Protein AF-A0A7R9VYK7-F1 (afdb_monomer_lite)

pLDDT: mean 91.21, std 9.96, range [53.34, 98.12]

Secondary structure (DSSP, 8-state):
--HHHHHHHHHHHHHHHHHHHHTT-B-PPPTTHHHHHHHHHHHHHHHHHHHHHHHHHHHHHHTT--EEE-TTS-EEE----HHHHHHHHHHHHHHHHHHHHHHHHHHHTTTB-HHHIIIIIS-HHHHHHHHHHTT--GGGTS-HHHHHHTGGGTT--TT---

Foldseek 3Di:
DAPLLLVLVLVVLVVLQVLQVVVVQWAPQDPCLVVVLVVLVVVLVVLVVVLVVLVVCLVCQVVVNQWDQDPVRDTDRHNDDNVVSVVVNVVSVRVSSSSVSVSVSCVVCRTGDSPCCQQPVDDVLQVLLSCVVSVHDVCSVDPPVSCVVCVVNNPRHNPDDD

Radius of gyration: 22.06 Å; chains: 1; bounding box: 49×23×64 Å

InterPro domains:
  IPR011010 DNA breaking-rejoining enzyme, catalytic core [SSF56349] (5-160)
  IPR013499 DNA topoisomerase I, eukaryotic-type [SM00435] (5-135)
  IPR013500 DNA topoisomerase I, catalytic core, eukaryotic-type [PF01028] (4-57)
  IPR014727 DNA topoisomerase I, catalytic core, alpha/beta subdomain [G3DSA:1.10.132.10] (1-162)
  IPR018521 DNA topoisomerase IB, active site [PS00176] (108-126)
  IPR025834 Topoisomerase I C-terminal domain [PF14370] (93-162)
  IPR051062 DNA topoisomerase IB [PTHR10290] (4-162)

Sequence (162 aa):
VSAAVDERKADYDRANKEVAILCNHQRSVPKAHEDQVEKMEAKLKEMNDELAELEDDLRLALKGKPKKVDKDGVKKEVTLNADSVRNKIARKKEAIQKKQLQAAVKEDLKMVALGTSKINYMDPRITIAWCKRNDVPIEKIFNKSLLGKFSWAMETEPDFVF

Organism: NCBI:txid1486919

Structure (mmCIF, N/CA/C/O backbone):
data_AF-A0A7R9VYK7-F1
#
_entry.id   AF-A0A7R9VYK7-F1
#
loop_
_atom_site.group_PDB
_atom_site.id
_atom_site.type_symbol
_atom_site.label_atom_id
_atom_site.label_alt_id
_atom_site.label_comp_id
_atom_site.label_asym_id
_atom_site.label_entity_id
_atom_site.label_seq_id
_atom_site.pdbx_PDB_ins_code
_atom_site.Cartn_x
_atom_site.Cartn_y
_atom_site.Cartn_z
_atom_site.occupancy
_atom_site.B_iso_or_equiv
_atom_site.auth_seq_id
_atom_site.auth_comp_id
_atom_site.auth_asym_id
_atom_site.auth_atom_id
_atom_site.pdbx_PDB_model_num
ATOM 1 N N . VAL A 1 1 ? -10.710 2.454 -1.348 1.00 53.34 1 VAL A N 1
ATOM 2 C CA . VAL A 1 1 ? -9.633 1.549 -1.822 1.00 53.34 1 VAL A CA 1
ATOM 3 C C . VAL A 1 1 ? -9.678 0.353 -0.904 1.00 53.34 1 VAL A C 1
ATOM 5 O O . VAL A 1 1 ? -9.462 0.554 0.286 1.00 53.34 1 VAL A O 1
ATOM 8 N N . SER A 1 2 ? -10.103 -0.796 -1.419 1.00 72.81 2 SER A N 1
ATOM 9 C CA . SER A 1 2 ? -10.304 -2.015 -0.630 1.00 72.81 2 SER A CA 1
ATOM 10 C C . SER A 1 2 ? -8.967 -2.619 -0.193 1.00 72.81 2 SER A C 1
ATOM 12 O O . SER A 1 2 ? -7.951 -2.395 -0.855 1.00 72.81 2 SER A O 1
ATOM 14 N N . ALA A 1 3 ? -8.976 -3.402 0.890 1.00 79.12 3 ALA A N 1
ATOM 15 C CA . ALA A 1 3 ? -7.820 -4.183 1.346 1.00 79.12 3 ALA A CA 1
ATOM 16 C C . ALA A 1 3 ? -7.192 -5.015 0.209 1.00 79.12 3 ALA A C 1
ATOM 18 O O . ALA A 1 3 ? -5.977 -5.006 0.036 1.00 79.12 3 ALA A O 1
ATOM 19 N N . ALA A 1 4 ? -8.028 -5.596 -0.656 1.00 88.38 4 ALA A N 1
ATOM 20 C CA . ALA A 1 4 ? -7.591 -6.371 -1.816 1.00 88.38 4 ALA A CA 1
ATOM 21 C C . ALA A 1 4 ? -6.698 -5.582 -2.796 1.00 88.38 4 ALA A C 1
ATOM 23 O O . ALA A 1 4 ? -5.765 -6.137 -3.369 1.00 88.38 4 ALA A O 1
ATOM 24 N N . VAL A 1 5 ? -6.945 -4.280 -2.997 1.00 93.06 5 VAL A N 1
ATOM 25 C CA . VAL A 1 5 ? -6.098 -3.450 -3.876 1.00 93.06 5 VAL A CA 1
ATOM 26 C C . VAL A 1 5 ? -4.724 -3.209 -3.249 1.00 93.06 5 VAL A C 1
ATOM 28 O O . VAL A 1 5 ? -3.720 -3.202 -3.961 1.00 93.06 5 VAL A O 1
ATOM 31 N N . ASP A 1 6 ? -4.664 -3.010 -1.930 1.00 92.75 6 ASP A N 1
ATOM 32 C CA . ASP A 1 6 ? -3.391 -2.819 -1.231 1.00 92.75 6 ASP A CA 1
ATOM 33 C C . ASP A 1 6 ? -2.561 -4.122 -1.226 1.00 92.75 6 ASP A C 1
ATOM 35 O O . ASP A 1 6 ? -1.347 -4.063 -1.419 1.00 92.75 6 ASP A O 1
ATOM 39 N N . GLU A 1 7 ? -3.205 -5.287 -1.090 1.00 94.38 7 GLU A N 1
ATOM 40 C CA . GLU A 1 7 ? -2.566 -6.611 -1.195 1.00 94.38 7 GLU A CA 1
ATOM 41 C C . GLU A 1 7 ? -2.007 -6.875 -2.595 1.00 94.38 7 GLU A C 1
ATOM 43 O O . GLU A 1 7 ? -0.816 -7.147 -2.737 1.00 94.38 7 GLU A O 1
ATOM 48 N N . ARG A 1 8 ? -2.818 -6.676 -3.643 1.00 96.06 8 ARG A N 1
ATOM 49 C CA . ARG A 1 8 ? -2.367 -6.805 -5.041 1.00 96.06 8 ARG A CA 1
ATOM 50 C C . ARG A 1 8 ? -1.187 -5.884 -5.336 1.00 96.06 8 ARG A C 1
ATOM 52 O O . ARG A 1 8 ? -0.241 -6.267 -6.019 1.00 96.06 8 ARG A O 1
ATOM 59 N N . LYS A 1 9 ? -1.212 -4.656 -4.809 1.00 95.88 9 LYS A N 1
ATOM 60 C CA . LYS A 1 9 ? -0.077 -3.736 -4.935 1.00 95.88 9 LYS A CA 1
ATOM 61 C C . LYS A 1 9 ? 1.170 -4.278 -4.228 1.00 95.88 9 LYS A C 1
ATOM 63 O O . LYS A 1 9 ? 2.264 -4.132 -4.767 1.00 95.88 9 LYS A O 1
ATOM 68 N N . ALA A 1 10 ? 1.028 -4.868 -3.043 1.00 95.88 10 ALA A N 1
ATOM 69 C CA . ALA A 1 10 ? 2.147 -5.488 -2.340 1.00 95.88 10 ALA A CA 1
ATOM 70 C C . ALA A 1 10 ? 2.755 -6.644 -3.154 1.00 95.88 10 ALA A C 1
ATOM 72 O O . ALA A 1 10 ? 3.977 -6.727 -3.252 1.00 95.88 10 ALA A O 1
ATOM 73 N N . ASP A 1 11 ? 1.928 -7.475 -3.796 1.00 96.38 11 ASP A N 1
ATOM 74 C CA . ASP A 1 11 ? 2.390 -8.516 -4.727 1.00 96.38 11 ASP A CA 1
ATOM 75 C C . ASP A 1 11 ? 3.166 -7.932 -5.908 1.00 96.38 11 ASP A C 1
ATOM 77 O O . ASP A 1 11 ? 4.261 -8.397 -6.227 1.00 96.38 11 ASP A O 1
ATOM 81 N N . TYR A 1 12 ? 2.637 -6.873 -6.522 1.00 97.50 12 TYR A N 1
ATOM 82 C CA . TYR A 1 12 ? 3.321 -6.165 -7.600 1.00 97.50 12 TYR A CA 1
ATOM 83 C C . TYR A 1 12 ? 4.682 -5.610 -7.152 1.00 97.50 12 TYR A C 1
ATOM 85 O O . TYR A 1 12 ? 5.681 -5.744 -7.862 1.00 97.50 12 TYR A O 1
ATOM 93 N N . ASP A 1 13 ? 4.744 -4.989 -5.971 1.00 97.06 13 ASP A N 1
ATOM 94 C CA . ASP A 1 13 ? 5.991 -4.440 -5.439 1.00 97.06 13 ASP A CA 1
ATOM 95 C C . ASP A 1 13 ? 7.010 -5.548 -5.122 1.00 97.06 13 ASP A C 1
ATOM 97 O O . ASP A 1 13 ? 8.200 -5.351 -5.375 1.00 97.06 13 ASP A O 1
ATOM 101 N N . ARG A 1 14 ? 6.560 -6.719 -4.644 1.00 96.81 14 ARG A N 1
ATOM 102 C CA . ARG A 1 14 ? 7.405 -7.913 -4.474 1.00 96.81 14 ARG A CA 1
ATOM 103 C C . ARG A 1 14 ? 7.946 -8.423 -5.807 1.00 96.81 14 ARG A C 1
ATOM 105 O O . ARG A 1 14 ? 9.145 -8.639 -5.923 1.00 96.81 14 ARG A O 1
ATOM 112 N N . ALA A 1 15 ? 7.113 -8.532 -6.840 1.00 97.06 15 ALA A N 1
ATOM 113 C CA . ALA A 1 15 ? 7.580 -8.922 -8.172 1.00 97.06 15 ALA A CA 1
ATOM 114 C C . ALA A 1 15 ? 8.622 -7.929 -8.723 1.00 97.06 15 ALA A C 1
ATOM 116 O O . ALA A 1 15 ? 9.668 -8.320 -9.239 1.00 97.06 15 ALA A O 1
ATOM 117 N N . ASN A 1 16 ? 8.385 -6.627 -8.546 1.00 97.25 16 ASN A N 1
ATOM 118 C CA . ASN A 1 16 ? 9.337 -5.588 -8.935 1.00 97.25 16 ASN A CA 1
ATOM 119 C C . ASN A 1 16 ? 10.640 -5.631 -8.109 1.00 97.25 16 ASN A C 1
ATOM 121 O O . ASN A 1 16 ? 11.708 -5.304 -8.628 1.00 97.25 16 ASN A O 1
ATOM 125 N N . LYS A 1 17 ? 10.579 -6.036 -6.833 1.00 96.69 17 LYS A N 1
ATOM 126 C CA . LYS A 1 17 ? 11.762 -6.248 -5.985 1.00 96.69 17 LYS A CA 1
ATOM 127 C C . LYS A 1 17 ? 12.681 -7.305 -6.589 1.00 96.69 17 LYS A C 1
ATOM 129 O O . LYS A 1 17 ? 13.880 -7.060 -6.657 1.00 96.69 17 LYS A O 1
ATOM 134 N N . GLU A 1 18 ? 12.133 -8.410 -7.085 1.00 96.50 18 GLU A N 1
ATOM 135 C CA . GLU A 1 18 ? 12.927 -9.463 -7.733 1.00 96.50 18 GLU A CA 1
ATOM 136 C C . GLU A 1 18 ? 13.622 -8.957 -9.002 1.00 96.50 18 GLU A C 1
ATOM 138 O O . GLU A 1 18 ? 14.820 -9.175 -9.181 1.00 96.50 18 GLU A O 1
ATOM 143 N N . VAL A 1 19 ? 12.920 -8.177 -9.835 1.00 96.81 19 VAL A N 1
ATOM 144 C CA . VAL A 1 19 ? 13.534 -7.515 -11.003 1.00 96.81 19 VAL A CA 1
ATOM 145 C C . VAL A 1 19 ? 14.653 -6.569 -10.564 1.00 96.81 19 VAL A C 1
ATOM 147 O O . VAL A 1 19 ? 15.734 -6.560 -11.145 1.00 96.81 19 VAL A O 1
ATOM 150 N N . ALA A 1 20 ? 14.431 -5.781 -9.512 1.00 97.25 20 ALA A N 1
ATOM 151 C CA . ALA A 1 20 ? 15.444 -4.873 -8.990 1.00 97.25 20 ALA A CA 1
ATOM 152 C C . ALA A 1 20 ? 16.667 -5.610 -8.416 1.00 97.25 20 ALA A C 1
ATOM 154 O O . ALA A 1 20 ? 17.786 -5.137 -8.602 1.00 97.25 20 ALA A O 1
ATOM 155 N N . ILE A 1 21 ? 16.481 -6.758 -7.760 1.00 95.69 21 ILE A N 1
ATOM 156 C CA . ILE A 1 21 ? 17.579 -7.610 -7.281 1.00 95.69 21 ILE A CA 1
ATOM 157 C C . ILE A 1 21 ? 18.366 -8.168 -8.469 1.00 95.69 21 ILE A C 1
ATOM 159 O O . ILE A 1 21 ? 19.592 -8.062 -8.475 1.00 95.69 21 ILE A O 1
ATOM 163 N N . LEU A 1 22 ? 17.675 -8.682 -9.491 1.00 96.38 22 LEU A N 1
ATOM 164 C CA . LEU A 1 22 ? 18.292 -9.196 -10.715 1.00 96.38 22 LEU A CA 1
ATOM 165 C C . LEU A 1 22 ? 19.114 -8.117 -11.439 1.00 96.38 22 LEU A C 1
ATOM 167 O O . LEU A 1 22 ? 20.224 -8.380 -11.891 1.00 96.38 22 LEU A O 1
ATOM 171 N N . CYS A 1 23 ? 18.605 -6.883 -11.491 1.00 96.00 23 CYS A N 1
ATOM 172 C CA . CYS A 1 23 ? 19.300 -5.723 -12.057 1.00 96.00 23 CYS A CA 1
ATOM 173 C C . CYS A 1 23 ? 20.342 -5.092 -11.109 1.00 96.00 23 CYS A C 1
ATOM 175 O O . CYS A 1 23 ? 20.869 -4.021 -11.411 1.00 96.00 23 CYS A O 1
ATOM 177 N N . ASN A 1 24 ? 20.631 -5.710 -9.958 1.00 94.81 24 ASN A N 1
ATOM 178 C CA . ASN A 1 24 ? 21.567 -5.216 -8.942 1.00 94.81 24 ASN A CA 1
ATOM 179 C C . ASN A 1 24 ? 21.265 -3.784 -8.436 1.00 94.81 24 ASN A C 1
ATOM 181 O O . ASN A 1 24 ? 22.159 -2.997 -8.124 1.00 94.81 24 ASN A O 1
ATOM 185 N N . HIS A 1 25 ? 19.987 -3.422 -8.325 1.00 93.38 25 HIS A N 1
ATOM 186 C CA . HIS A 1 25 ? 19.518 -2.157 -7.746 1.00 93.38 25 HIS A CA 1
ATOM 187 C C . HIS A 1 25 ? 19.267 -2.270 -6.238 1.00 93.38 25 HIS A C 1
ATOM 189 O O . HIS A 1 25 ? 18.223 -1.864 -5.711 1.00 93.38 25 HIS A O 1
ATOM 195 N N . GLN A 1 26 ? 20.249 -2.828 -5.535 1.00 92.00 26 GLN A N 1
ATOM 196 C CA . GLN A 1 26 ? 20.271 -2.877 -4.080 1.00 92.00 26 GLN A CA 1
ATOM 197 C C . GLN A 1 26 ? 20.693 -1.518 -3.508 1.00 92.00 26 GLN A C 1
ATOM 199 O O . GLN A 1 26 ? 21.392 -0.730 -4.146 1.00 92.00 26 GLN A O 1
ATOM 204 N N . ARG A 1 27 ? 20.258 -1.231 -2.285 1.00 92.81 27 ARG A N 1
ATOM 205 C CA . ARG A 1 27 ? 20.650 -0.046 -1.522 1.00 92.81 27 ARG A CA 1
ATOM 206 C C . ARG A 1 27 ? 20.866 -0.416 -0.061 1.00 92.81 27 ARG A C 1
ATOM 208 O O . ARG A 1 27 ? 20.279 -1.376 0.437 1.00 92.81 27 ARG A O 1
ATOM 215 N N . SER A 1 28 ? 21.647 0.389 0.649 1.00 94.19 28 SER A N 1
ATOM 216 C CA . SER A 1 28 ? 21.707 0.296 2.105 1.00 94.19 28 SER A CA 1
ATOM 217 C C . SER A 1 28 ? 20.351 0.633 2.732 1.00 94.19 28 SER A C 1
ATOM 219 O O . SER A 1 28 ? 19.536 1.369 2.162 1.00 94.19 28 SER A O 1
ATOM 221 N N . VAL A 1 29 ? 20.108 0.085 3.924 1.00 95.56 29 VAL A N 1
ATOM 222 C CA . VAL A 1 29 ? 18.933 0.438 4.724 1.00 95.56 29 VAL A CA 1
ATOM 223 C C . VAL A 1 29 ? 18.967 1.951 4.990 1.00 95.56 29 VAL A C 1
ATOM 225 O O . VAL A 1 29 ? 19.992 2.459 5.451 1.00 95.56 29 VAL A O 1
ATOM 228 N N . PRO A 1 30 ? 17.888 2.701 4.692 1.00 94.31 30 PRO A N 1
ATOM 229 C CA . PRO A 1 30 ? 17.855 4.134 4.958 1.00 94.31 30 PRO A CA 1
ATOM 230 C C . PRO A 1 30 ? 18.099 4.438 6.438 1.00 94.31 30 PRO A C 1
ATOM 232 O O . PRO A 1 30 ? 17.536 3.775 7.302 1.00 94.31 30 PRO A O 1
ATOM 235 N N . LYS A 1 31 ? 18.853 5.502 6.738 1.00 94.75 31 LYS A N 1
ATOM 236 C CA . LYS A 1 31 ? 19.163 5.899 8.125 1.00 94.75 31 LYS A CA 1
ATOM 237 C C . LYS A 1 31 ? 17.913 6.115 8.989 1.00 94.75 31 LYS A C 1
ATOM 239 O O . LYS A 1 31 ? 17.920 5.784 10.160 1.00 94.75 31 LYS A O 1
ATOM 244 N N . ALA A 1 32 ? 16.842 6.645 8.399 1.00 94.75 32 ALA A N 1
ATOM 245 C CA . ALA A 1 32 ? 15.572 6.892 9.084 1.00 94.75 32 ALA A CA 1
ATOM 246 C C . ALA A 1 32 ? 14.616 5.683 9.067 1.00 94.75 32 ALA A C 1
ATOM 248 O O . ALA A 1 32 ? 13.439 5.841 9.384 1.00 94.75 32 ALA A O 1
ATOM 249 N N . HIS A 1 33 ? 15.055 4.507 8.603 1.00 93.94 33 HIS A N 1
ATOM 250 C CA . HIS A 1 33 ? 14.182 3.335 8.491 1.00 93.94 33 HIS A CA 1
ATOM 251 C C . HIS A 1 33 ? 13.707 2.864 9.863 1.00 93.94 33 HIS A C 1
ATOM 253 O O . HIS A 1 33 ? 12.509 2.680 10.040 1.00 93.94 33 HIS A O 1
ATOM 259 N N . GLU A 1 34 ? 14.624 2.753 10.823 1.00 95.00 34 GLU A N 1
ATOM 260 C CA . GLU A 1 34 ? 14.336 2.323 12.196 1.00 95.00 34 GLU A CA 1
ATOM 261 C C . GLU A 1 34 ? 13.317 3.250 12.872 1.00 95.00 34 GLU A C 1
ATOM 263 O O . GLU A 1 34 ? 12.218 2.801 13.191 1.00 95.00 34 GLU A O 1
ATOM 268 N N . ASP A 1 35 ? 13.583 4.562 12.912 1.00 96.38 35 ASP A N 1
ATOM 269 C CA . ASP A 1 35 ? 12.644 5.570 13.434 1.00 96.38 35 ASP A CA 1
ATOM 270 C C . ASP A 1 35 ? 11.255 5.494 12.781 1.00 96.38 35 ASP A C 1
ATOM 272 O O . ASP A 1 35 ? 10.225 5.812 13.382 1.00 96.38 35 ASP A O 1
ATOM 276 N N . GLN A 1 36 ? 11.205 5.160 11.489 1.00 94.81 36 GLN A N 1
ATOM 277 C CA . GLN A 1 36 ? 9.946 5.052 10.766 1.00 94.81 36 GLN A CA 1
ATOM 278 C C . GLN A 1 36 ? 9.198 3.760 11.097 1.00 94.81 36 GLN A C 1
ATOM 280 O O . GLN A 1 36 ? 7.967 3.794 11.120 1.00 94.81 36 GLN A O 1
ATOM 285 N N . VAL A 1 37 ? 9.903 2.647 11.305 1.00 95.12 37 VAL A N 1
ATOM 286 C CA . VAL A 1 37 ? 9.313 1.375 11.743 1.00 95.12 37 VAL A CA 1
ATOM 287 C C . VAL A 1 37 ? 8.779 1.518 13.160 1.00 95.12 37 VAL A C 1
ATOM 289 O O . VAL A 1 37 ? 7.594 1.266 13.366 1.00 95.12 37 VAL A O 1
ATOM 292 N N . GLU A 1 38 ? 9.568 2.075 14.076 1.00 96.12 38 GLU A N 1
ATOM 293 C CA . GLU A 1 38 ? 9.158 2.316 15.462 1.00 96.12 38 GLU A CA 1
ATOM 294 C C . GLU A 1 38 ? 7.879 3.170 15.538 1.00 96.12 38 GLU A C 1
ATOM 296 O O . GLU A 1 38 ? 6.917 2.829 16.227 1.00 96.12 38 GLU A O 1
ATOM 301 N N . LYS A 1 39 ? 7.788 4.246 14.742 1.00 96.75 39 LYS A N 1
ATOM 302 C CA . LYS A 1 39 ? 6.565 5.069 14.658 1.00 96.75 39 LYS A CA 1
ATOM 303 C C . LYS A 1 39 ? 5.354 4.298 14.128 1.00 96.75 39 LYS A C 1
ATOM 305 O O . LYS A 1 39 ? 4.229 4.558 14.561 1.00 96.75 39 LYS A O 1
ATOM 310 N N . MET A 1 40 ? 5.548 3.394 13.165 1.00 95.62 40 MET A N 1
ATOM 311 C CA . MET A 1 40 ? 4.458 2.557 12.649 1.00 95.62 40 MET A CA 1
ATOM 312 C C . MET A 1 40 ? 3.998 1.541 13.697 1.00 95.62 40 MET A C 1
ATOM 314 O O . MET A 1 40 ? 2.791 1.352 13.852 1.00 95.62 40 MET A O 1
ATOM 318 N N . GLU A 1 41 ? 4.929 0.940 14.434 1.00 95.75 41 GLU A N 1
ATOM 319 C CA . GLU A 1 41 ? 4.649 -0.005 15.519 1.00 95.75 41 GLU A CA 1
ATOM 320 C C . GLU A 1 41 ? 3.928 0.667 16.687 1.00 95.75 41 GLU A C 1
ATOM 322 O O . GLU A 1 41 ? 2.886 0.179 17.125 1.00 95.75 41 GLU A O 1
ATOM 327 N N . ALA A 1 42 ? 4.397 1.838 17.127 1.00 97.38 42 ALA A N 1
ATOM 328 C CA . ALA A 1 42 ? 3.730 2.631 18.155 1.00 97.38 42 ALA A CA 1
ATOM 329 C C . ALA A 1 42 ? 2.285 2.972 17.753 1.00 97.38 42 ALA A C 1
ATOM 331 O O . ALA A 1 42 ? 1.360 2.829 18.556 1.00 97.38 42 ALA A O 1
ATOM 332 N N . LYS A 1 43 ? 2.063 3.349 16.484 1.00 97.31 43 LYS A N 1
ATOM 333 C CA . LYS A 1 43 ? 0.712 3.636 15.986 1.00 97.31 43 LYS A CA 1
ATOM 334 C C . LYS A 1 43 ? -0.162 2.387 15.911 1.00 97.31 43 LYS A C 1
ATOM 336 O O . LYS A 1 43 ? -1.350 2.458 16.217 1.00 97.31 43 LYS A O 1
ATOM 341 N N . LEU A 1 44 ? 0.401 1.247 15.511 1.00 97.38 44 LEU A N 1
ATOM 342 C CA . LEU A 1 44 ? -0.307 -0.033 15.527 1.00 97.38 44 LEU A CA 1
ATOM 343 C C . LEU A 1 44 ? -0.696 -0.435 16.948 1.00 97.38 44 LEU A C 1
ATOM 345 O O . LEU A 1 44 ? -1.814 -0.908 17.147 1.00 97.38 44 LEU A O 1
ATOM 349 N N . LYS A 1 45 ? 0.181 -0.218 17.930 1.00 97.62 45 LYS A N 1
ATOM 350 C CA . LYS A 1 45 ? -0.131 -0.465 19.338 1.00 97.62 45 LYS A CA 1
ATOM 351 C C . LYS A 1 45 ? -1.322 0.380 19.795 1.00 97.62 45 LYS A C 1
ATOM 353 O O . LYS A 1 45 ? -2.299 -0.185 20.268 1.00 97.62 45 LYS A O 1
ATOM 358 N N . GLU A 1 46 ? -1.291 1.691 19.557 1.00 97.75 46 GLU A N 1
ATOM 359 C CA . GLU A 1 46 ? -2.404 2.601 19.878 1.00 97.75 46 GLU A CA 1
ATOM 360 C C . GLU A 1 46 ? -3.724 2.144 19.229 1.00 97.75 46 GLU A C 1
ATOM 362 O O . GLU A 1 46 ? -4.760 2.079 19.882 1.00 97.75 46 GLU A O 1
ATOM 367 N N . MET A 1 47 ? -3.691 1.756 17.949 1.00 97.88 47 MET A N 1
ATOM 368 C CA . MET A 1 47 ? -4.886 1.277 17.247 1.00 97.88 47 MET A CA 1
ATOM 369 C C . MET A 1 47 ? -5.436 -0.040 17.814 1.00 97.88 47 MET A C 1
ATOM 371 O O . MET A 1 47 ? -6.651 -0.239 17.776 1.00 97.88 47 MET A O 1
ATOM 375 N N . ASN A 1 48 ? -4.568 -0.932 18.301 1.00 97.56 48 ASN A N 1
ATOM 376 C CA . ASN A 1 48 ? -4.972 -2.180 18.951 1.00 97.56 48 ASN A CA 1
ATOM 377 C C . ASN A 1 48 ? -5.523 -1.934 20.361 1.00 97.56 48 ASN A C 1
ATOM 379 O O . ASN A 1 48 ? -6.518 -2.556 20.724 1.00 97.56 48 ASN A O 1
ATOM 383 N N . ASP A 1 49 ? -4.939 -1.001 21.114 1.00 97.19 49 ASP A N 1
ATOM 384 C CA . ASP A 1 49 ? -5.450 -0.591 22.426 1.00 97.19 49 ASP A CA 1
ATOM 385 C C . ASP A 1 49 ? -6.875 -0.009 22.275 1.00 97.19 49 ASP A C 1
ATOM 387 O O . ASP A 1 49 ? -7.809 -0.453 22.942 1.00 97.19 49 ASP A O 1
ATOM 391 N N . GLU A 1 50 ? -7.094 0.881 21.298 1.00 95.44 50 GLU A N 1
ATOM 392 C CA . GLU A 1 50 ? -8.430 1.406 20.968 1.00 95.44 50 GLU A CA 1
ATOM 393 C C . GLU A 1 50 ? -9.410 0.318 20.492 1.00 95.44 50 GLU A C 1
ATOM 395 O O . GLU A 1 50 ? -10.616 0.400 20.740 1.00 95.44 50 GLU A O 1
ATOM 400 N N . LEU A 1 51 ? -8.924 -0.697 19.769 1.00 96.50 51 LEU A N 1
ATOM 401 C CA . LEU A 1 51 ? -9.754 -1.825 19.349 1.00 96.50 51 LEU A CA 1
ATOM 402 C C . LEU A 1 51 ? -10.213 -2.649 20.558 1.00 96.50 51 LEU A C 1
ATOM 404 O O . LEU A 1 51 ? -11.388 -3.011 20.619 1.00 96.50 51 LEU A O 1
ATOM 408 N N . ALA A 1 52 ? -9.319 -2.906 21.514 1.00 95.75 52 ALA A N 1
ATOM 409 C CA . ALA A 1 52 ? -9.641 -3.627 22.741 1.00 95.75 52 ALA A CA 1
ATOM 410 C C . ALA A 1 52 ? -10.683 -2.873 23.584 1.00 95.75 52 ALA A C 1
ATOM 412 O O . ALA A 1 52 ? -11.629 -3.486 24.081 1.00 95.75 52 ALA A O 1
ATOM 413 N N . GLU A 1 53 ? -10.573 -1.543 23.679 1.00 92.38 53 GLU A N 1
ATOM 414 C CA . GLU A 1 53 ? -11.598 -0.707 24.317 1.00 92.38 53 GLU A CA 1
ATOM 415 C C . GLU A 1 53 ? -12.958 -0.844 23.614 1.00 92.38 53 GLU A C 1
ATOM 417 O O . GLU A 1 53 ? -13.974 -1.065 24.266 1.00 92.38 53 GLU A O 1
ATOM 422 N N . LEU A 1 54 ? -12.997 -0.783 22.277 1.00 91.94 54 LEU A N 1
ATOM 423 C CA . LEU A 1 54 ? -14.242 -0.958 21.520 1.00 91.94 54 LEU A CA 1
ATOM 424 C C . LEU A 1 54 ? -14.855 -2.358 21.695 1.00 91.94 54 LEU A C 1
ATOM 426 O O . LEU A 1 54 ? -16.081 -2.495 21.723 1.00 91.94 54 LEU A O 1
ATOM 430 N N . GLU A 1 55 ? -14.033 -3.401 21.795 1.00 92.81 55 GLU A N 1
ATOM 431 C CA . GLU A 1 55 ? -14.501 -4.765 22.058 1.00 92.81 55 GLU A CA 1
ATOM 432 C C . GLU A 1 55 ? -15.084 -4.906 23.474 1.00 92.81 55 GLU A C 1
ATOM 434 O O . GLU A 1 55 ? -16.110 -5.577 23.646 1.00 92.81 55 GLU A O 1
ATOM 439 N N . ASP A 1 56 ? -14.515 -4.219 24.471 1.00 89.88 56 ASP A N 1
ATOM 440 C CA . ASP A 1 56 ? -15.109 -4.143 25.808 1.00 89.88 56 ASP A CA 1
ATOM 441 C C . ASP A 1 56 ? -16.447 -3.386 25.805 1.00 89.88 56 ASP A C 1
ATOM 443 O O . ASP A 1 56 ? -17.424 -3.848 26.403 1.00 89.88 56 ASP A O 1
ATOM 447 N N . ASP A 1 57 ? -16.547 -2.291 25.048 1.00 86.50 57 ASP A N 1
ATOM 448 C CA . ASP A 1 57 ? -17.792 -1.530 24.878 1.00 86.50 57 ASP A CA 1
ATOM 449 C C . ASP A 1 57 ? -18.899 -2.401 24.307 1.00 86.50 57 ASP A C 1
ATOM 451 O O . ASP A 1 57 ? -20.033 -2.388 24.795 1.00 86.50 57 ASP A O 1
ATOM 455 N N . LEU A 1 58 ? -18.567 -3.189 23.283 1.00 89.06 58 LEU A N 1
ATOM 456 C CA . LEU A 1 58 ? -19.509 -4.122 22.688 1.00 89.06 58 LEU A CA 1
ATOM 457 C C . LEU A 1 58 ? -19.954 -5.166 23.717 1.00 89.06 58 LEU A C 1
ATOM 459 O O . LEU A 1 58 ? -21.146 -5.458 23.828 1.00 89.06 58 LEU A O 1
ATOM 463 N N . ARG A 1 59 ? -19.021 -5.701 24.509 1.00 88.56 59 ARG A N 1
ATOM 464 C CA . ARG A 1 59 ? -19.318 -6.669 25.571 1.00 88.56 59 ARG A CA 1
ATOM 465 C C . ARG A 1 59 ? -20.263 -6.089 26.629 1.00 88.56 59 ARG A C 1
ATOM 467 O O . ARG A 1 59 ? -21.176 -6.791 27.069 1.00 88.56 59 ARG A O 1
ATOM 474 N N . LEU A 1 60 ? -20.066 -4.836 27.040 1.00 84.94 60 LEU A N 1
ATOM 475 C CA . LEU A 1 60 ? -20.928 -4.140 28.003 1.00 84.94 60 LEU A CA 1
ATOM 476 C C . LEU A 1 60 ? -22.320 -3.851 27.426 1.00 84.94 60 LEU A C 1
ATOM 478 O O . LEU A 1 60 ? -23.324 -4.096 28.105 1.00 84.94 60 LEU A O 1
ATOM 482 N N . ALA A 1 61 ? -22.380 -3.407 26.167 1.00 83.12 61 ALA A N 1
ATOM 483 C CA . ALA A 1 61 ? -23.623 -3.148 25.445 1.00 83.12 61 ALA A CA 1
ATOM 484 C C . ALA A 1 61 ? -24.487 -4.413 25.330 1.00 83.12 61 ALA A C 1
ATOM 486 O O . ALA A 1 61 ? -25.679 -4.381 25.629 1.00 83.12 61 ALA A O 1
ATOM 487 N N . LEU A 1 62 ? -23.877 -5.552 24.980 1.00 84.69 62 LEU A N 1
ATOM 488 C CA . LEU A 1 62 ? -24.577 -6.836 24.855 1.00 84.69 62 LEU A CA 1
ATOM 489 C C . LEU A 1 62 ? -25.070 -7.393 26.197 1.00 84.69 62 LEU A C 1
ATOM 491 O O . LEU A 1 62 ? -26.079 -8.088 26.237 1.00 84.69 62 LEU A O 1
ATOM 495 N N . LYS A 1 63 ? -24.382 -7.087 27.304 1.00 84.56 63 LYS A N 1
ATOM 496 C CA . LYS A 1 63 ? -24.780 -7.514 28.657 1.00 84.56 63 LYS A CA 1
ATOM 497 C C . LYS A 1 63 ? -25.867 -6.634 29.287 1.00 84.56 63 LYS A C 1
ATOM 499 O O . LYS A 1 63 ? -26.236 -6.889 30.432 1.00 84.56 63 LYS A O 1
ATOM 504 N N . GLY A 1 64 ? -26.334 -5.584 28.604 1.00 70.62 64 GLY A N 1
ATOM 505 C CA . GLY A 1 64 ? -27.302 -4.633 29.161 1.00 70.62 64 GLY A CA 1
ATOM 506 C C . GLY A 1 64 ? -26.762 -3.849 30.364 1.00 70.62 64 GLY A C 1
ATOM 507 O O . GLY A 1 64 ? -27.536 -3.372 31.189 1.00 70.62 64 GLY A O 1
ATOM 508 N N . LYS A 1 65 ? -25.431 -3.729 30.493 1.00 66.00 65 LYS A N 1
ATOM 509 C CA . LYS A 1 65 ? -24.756 -2.963 31.553 1.00 66.00 65 LYS A CA 1
ATOM 510 C C . LYS A 1 65 ? -24.042 -1.757 30.930 1.00 66.00 65 LYS A C 1
ATOM 512 O O . LYS A 1 65 ? -22.818 -1.772 30.847 1.00 66.00 65 LYS A O 1
ATOM 517 N N . PRO A 1 66 ? -24.769 -0.698 30.529 1.00 62.62 66 PRO A N 1
ATOM 518 C CA . PRO A 1 66 ? -24.208 0.473 29.845 1.00 62.62 66 PRO A CA 1
ATOM 519 C C . PRO A 1 66 ? -23.257 1.334 30.697 1.00 62.62 66 PRO A C 1
ATOM 521 O O . PRO A 1 66 ? -22.883 2.428 30.288 1.00 62.62 66 PRO A O 1
ATOM 524 N N . LYS A 1 67 ? -22.886 0.903 31.908 1.00 65.19 67 LYS A N 1
ATOM 525 C CA . LYS A 1 67 ? -22.085 1.715 32.826 1.00 65.19 67 LYS A CA 1
ATOM 526 C C . LYS A 1 67 ? -20.603 1.576 32.494 1.00 65.19 67 LYS A C 1
ATOM 528 O O . LYS A 1 67 ? -20.015 0.531 32.766 1.00 65.19 67 LYS A O 1
ATOM 533 N N . LYS A 1 68 ? -20.006 2.643 31.967 1.00 67.56 68 LYS A N 1
ATOM 534 C CA . LYS A 1 68 ? -18.550 2.798 31.873 1.00 67.56 68 LYS A CA 1
ATOM 535 C C . LYS A 1 68 ? -18.017 3.525 33.095 1.00 67.56 68 LYS A C 1
ATOM 537 O O . LYS A 1 68 ? -18.682 4.412 33.621 1.00 67.56 68 LYS A O 1
ATOM 542 N N . VAL A 1 69 ? -16.817 3.156 33.519 1.00 64.00 69 VAL A N 1
ATOM 543 C CA . VAL A 1 69 ? -16.042 3.927 34.492 1.00 64.00 69 VAL A CA 1
ATOM 544 C C . VAL A 1 69 ? -15.120 4.840 33.692 1.00 64.00 69 VAL A C 1
ATOM 546 O O . VAL A 1 69 ? -14.407 4.354 32.816 1.00 64.00 69 VAL A O 1
ATOM 549 N N . ASP A 1 70 ? -15.198 6.149 33.910 1.00 66.00 70 ASP A N 1
ATOM 550 C CA . ASP A 1 70 ? -14.249 7.084 33.304 1.00 66.00 70 ASP A CA 1
ATOM 551 C C . ASP A 1 70 ? -12.884 7.045 34.014 1.00 66.00 70 ASP A C 1
ATOM 553 O O . ASP A 1 70 ? -12.681 6.311 34.984 1.00 66.00 70 ASP A O 1
ATOM 557 N N . LYS A 1 71 ? -11.917 7.816 33.503 1.00 67.38 71 LYS A N 1
ATOM 558 C CA . LYS A 1 71 ? -10.553 7.870 34.053 1.00 67.38 71 LYS A CA 1
ATOM 559 C C . LYS A 1 71 ? -10.505 8.378 35.502 1.00 67.38 71 LYS A C 1
ATOM 561 O O . LYS A 1 71 ? -9.533 8.094 36.192 1.00 67.38 71 LYS A O 1
ATOM 566 N N . ASP A 1 72 ? -11.557 9.057 35.954 1.00 72.94 72 ASP A N 1
ATOM 567 C CA . ASP A 1 72 ? -11.697 9.615 37.300 1.00 72.94 72 ASP A CA 1
ATOM 568 C C . ASP A 1 72 ? -12.472 8.675 38.247 1.00 72.94 72 ASP A C 1
ATOM 570 O O . ASP A 1 72 ? -12.730 9.008 39.405 1.00 72.94 72 ASP A O 1
ATOM 574 N N . GLY A 1 73 ? -12.842 7.474 37.782 1.00 69.12 73 GLY A N 1
ATOM 575 C CA . GLY A 1 73 ? -13.547 6.473 38.584 1.00 69.12 73 GLY A CA 1
ATOM 576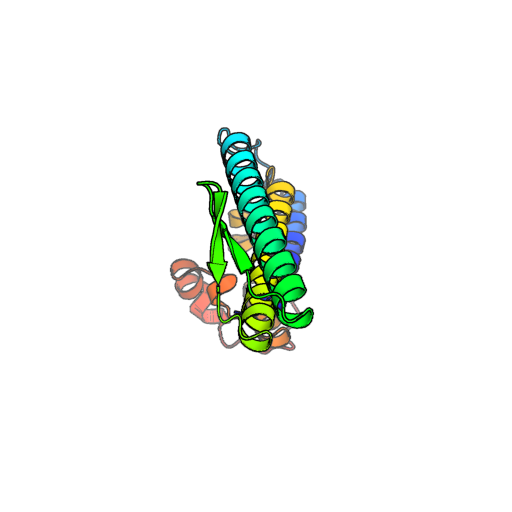 C C . GLY A 1 73 ? -15.070 6.653 38.635 1.00 69.12 73 GLY A C 1
ATOM 577 O O . GLY A 1 73 ? -15.755 5.904 39.343 1.00 69.12 73 GLY A O 1
ATOM 578 N N . VAL A 1 74 ? -15.635 7.603 37.886 1.00 68.75 74 VAL A N 1
ATOM 579 C CA . VAL A 1 74 ? -17.071 7.898 37.881 1.00 68.75 74 VAL A CA 1
ATOM 580 C C . VAL A 1 74 ? -17.800 6.965 36.915 1.00 68.75 74 VAL A C 1
ATOM 582 O O . VAL A 1 74 ? -17.444 6.803 35.748 1.00 68.75 74 VAL A O 1
ATOM 585 N N . LYS A 1 75 ? -18.872 6.336 37.408 1.00 65.94 75 LYS A N 1
ATOM 586 C CA . LYS A 1 75 ? -19.740 5.464 36.607 1.00 65.94 75 LYS A CA 1
ATOM 587 C C . LYS A 1 75 ? -20.701 6.314 35.777 1.00 65.94 75 LYS A C 1
ATOM 589 O O . LYS A 1 75 ? -21.676 6.831 36.320 1.00 65.94 75 LYS A O 1
ATOM 594 N N . LYS A 1 76 ? -20.474 6.411 34.469 1.00 60.78 76 LYS A N 1
ATOM 595 C CA . LYS A 1 76 ? -21.399 7.036 33.513 1.00 60.78 76 LYS A CA 1
ATOM 596 C C . LYS A 1 76 ? -22.269 5.987 32.841 1.00 60.78 76 LYS A C 1
ATOM 598 O O . LYS A 1 76 ? -21.770 4.972 32.361 1.00 60.78 76 LYS A O 1
ATOM 603 N N . GLU A 1 77 ? -23.569 6.246 32.796 1.00 61.94 77 GLU A N 1
ATOM 604 C CA . GLU A 1 77 ? -24.503 5.482 31.976 1.00 61.94 77 GLU A CA 1
ATOM 605 C C . GLU A 1 77 ? -24.332 5.899 30.511 1.00 61.94 77 GLU A C 1
ATOM 607 O O . GLU A 1 77 ? -24.441 7.077 30.174 1.00 61.94 77 GLU A O 1
ATOM 612 N N . VAL A 1 78 ? -23.984 4.946 29.649 1.00 64.00 78 VAL A N 1
ATOM 613 C CA . VAL A 1 78 ? -23.700 5.186 28.235 1.00 64.00 78 VAL A CA 1
ATOM 614 C C . VAL A 1 78 ? -24.672 4.379 27.391 1.00 64.00 78 VAL A C 1
ATOM 616 O O . VAL A 1 78 ? -24.600 3.155 27.349 1.00 64.00 78 VAL A O 1
ATOM 619 N N . THR A 1 79 ? -25.556 5.047 26.658 1.00 62.19 79 THR A N 1
ATOM 620 C CA . THR A 1 79 ? -26.414 4.378 25.675 1.00 62.19 79 THR A CA 1
ATOM 621 C C . THR A 1 79 ? -25.553 3.855 24.521 1.00 62.19 79 THR A C 1
ATOM 623 O O . THR A 1 79 ? -25.254 4.571 23.565 1.00 62.19 79 THR A O 1
ATOM 626 N N . LEU A 1 80 ? -25.098 2.606 24.624 1.00 66.69 80 LEU A N 1
ATOM 627 C CA . LEU A 1 80 ? -24.265 1.952 23.619 1.00 66.69 80 LEU A CA 1
ATOM 628 C C . LEU A 1 80 ? -25.155 1.181 22.641 1.00 66.69 80 LEU A C 1
ATOM 630 O O . LEU A 1 80 ? -25.689 0.123 22.966 1.00 66.69 80 LEU A O 1
ATOM 634 N N . ASN A 1 81 ? -25.295 1.693 21.417 1.00 81.44 81 ASN A N 1
ATOM 635 C CA . ASN A 1 81 ? -25.883 0.924 20.322 1.00 81.44 81 ASN A CA 1
ATOM 636 C C . ASN A 1 81 ? -24.869 -0.139 19.860 1.00 81.44 81 ASN A C 1
ATOM 638 O O . ASN A 1 81 ? -23.849 0.200 19.253 1.00 81.44 81 ASN A O 1
ATOM 642 N N . ALA A 1 82 ? -25.156 -1.413 20.139 1.00 85.50 82 ALA A N 1
ATOM 643 C CA . ALA A 1 82 ? -24.274 -2.537 19.823 1.00 85.50 82 ALA A CA 1
ATOM 644 C C . ALA A 1 82 ? -23.901 -2.612 18.331 1.00 85.50 82 ALA A C 1
ATOM 646 O O . ALA A 1 82 ? -22.748 -2.895 18.006 1.00 85.50 82 ALA A O 1
ATOM 647 N N . ASP A 1 83 ? -24.822 -2.293 17.421 1.00 87.56 83 ASP A N 1
ATOM 648 C CA . ASP A 1 83 ? -24.560 -2.340 15.978 1.00 87.56 83 ASP A CA 1
ATOM 649 C C . ASP A 1 83 ? -23.629 -1.212 15.530 1.00 87.56 83 ASP A C 1
ATOM 651 O O . ASP A 1 83 ? -22.738 -1.412 14.701 1.00 87.56 83 ASP A O 1
ATOM 655 N N . SER A 1 84 ? -23.752 -0.035 16.147 1.00 88.00 84 SER A N 1
ATOM 656 C CA . SER A 1 84 ? -22.809 1.067 15.931 1.00 88.00 84 SER A CA 1
ATOM 657 C C . SER A 1 84 ? -21.395 0.694 16.389 1.00 88.00 84 SER A C 1
ATOM 659 O O . SER A 1 84 ? -20.425 0.937 15.666 1.00 88.00 84 SER A O 1
ATOM 661 N N . VAL A 1 85 ? -21.261 0.049 17.553 1.00 88.69 85 VAL A N 1
ATOM 662 C CA . VAL A 1 85 ? -19.957 -0.401 18.069 1.00 88.69 85 VAL A CA 1
ATOM 663 C C . VAL A 1 85 ? -19.366 -1.510 17.192 1.00 88.69 85 VAL A C 1
ATOM 665 O O . VAL A 1 85 ? -18.193 -1.423 16.830 1.00 88.69 85 VAL A O 1
ATOM 668 N N . ARG A 1 86 ? -20.170 -2.487 16.745 1.00 91.81 86 ARG A N 1
ATOM 669 C CA . ARG A 1 86 ? -19.737 -3.517 15.778 1.00 91.81 86 ARG A CA 1
ATOM 670 C C . ARG A 1 86 ? -19.184 -2.903 14.495 1.00 91.81 86 ARG A C 1
ATOM 672 O O . ARG A 1 86 ? -18.107 -3.292 14.048 1.00 91.81 86 ARG A O 1
ATOM 679 N N . ASN A 1 87 ? -19.871 -1.906 13.939 1.00 93.69 87 ASN A N 1
ATOM 680 C CA . ASN A 1 87 ? -19.412 -1.207 12.739 1.00 93.69 87 ASN A CA 1
ATOM 681 C C . ASN A 1 87 ? -18.085 -0.466 12.968 1.00 93.69 87 ASN A C 1
ATOM 683 O O . ASN A 1 87 ? -17.218 -0.466 12.091 1.00 93.69 87 ASN A O 1
ATOM 687 N N . LYS A 1 88 ? -17.890 0.142 14.146 1.00 93.81 88 LYS A N 1
ATOM 688 C CA . LYS A 1 88 ? -16.612 0.776 14.516 1.00 93.81 88 LYS A CA 1
ATOM 689 C C . LYS A 1 88 ? -15.484 -0.249 14.640 1.00 93.81 88 LYS A C 1
ATOM 691 O O . LYS A 1 88 ? -14.412 -0.011 14.088 1.00 93.81 88 LYS A O 1
ATOM 696 N N . ILE A 1 89 ? -15.735 -1.384 15.296 1.00 95.69 89 ILE A N 1
ATOM 697 C CA . ILE A 1 89 ? -14.783 -2.502 15.415 1.00 95.69 89 ILE A CA 1
ATOM 698 C C . ILE A 1 89 ? -14.376 -3.001 14.029 1.00 95.69 89 ILE A C 1
ATOM 700 O O . ILE A 1 89 ? -13.185 -3.106 13.751 1.00 95.69 89 ILE A O 1
ATOM 704 N N . ALA A 1 90 ? -15.341 -3.261 13.142 1.00 95.50 90 ALA A N 1
ATOM 705 C CA . ALA A 1 90 ? -15.069 -3.756 11.793 1.00 95.50 90 ALA A CA 1
ATOM 706 C C . ALA A 1 90 ? -14.158 -2.798 11.006 1.00 95.50 90 ALA A C 1
ATOM 708 O O . ALA A 1 90 ? -13.116 -3.209 10.495 1.00 95.50 90 ALA A O 1
ATOM 709 N N . ARG A 1 91 ? -14.486 -1.499 11.000 1.00 94.69 91 ARG A N 1
ATOM 710 C CA . ARG A 1 91 ? -13.660 -0.464 10.352 1.00 94.69 91 ARG A CA 1
ATOM 711 C C . ARG A 1 91 ? -12.268 -0.352 10.973 1.00 94.69 91 ARG A C 1
ATOM 713 O O . ARG A 1 91 ? -11.288 -0.147 10.260 1.00 94.69 91 ARG A O 1
ATOM 720 N N . LYS A 1 92 ? -12.167 -0.465 12.301 1.00 96.44 92 LYS A N 1
ATOM 721 C CA . LYS A 1 92 ? -10.885 -0.399 13.009 1.00 96.44 92 LYS A CA 1
ATOM 722 C C . LYS A 1 92 ? -10.008 -1.608 12.673 1.00 96.44 92 LYS A C 1
ATOM 724 O O . LYS A 1 92 ? -8.832 -1.412 12.379 1.00 96.44 92 LYS A O 1
ATOM 729 N N . LYS A 1 93 ? -10.576 -2.818 12.635 1.00 96.25 93 LYS A N 1
ATOM 730 C CA . LYS A 1 93 ? -9.878 -4.046 12.217 1.00 96.25 93 LYS A CA 1
ATOM 731 C C . LYS A 1 93 ? -9.339 -3.932 10.791 1.00 96.25 93 LYS A C 1
ATOM 733 O O . LYS A 1 93 ? -8.161 -4.201 10.579 1.00 96.25 93 LYS A O 1
ATOM 738 N N . GLU A 1 94 ? -10.144 -3.443 9.848 1.00 94.81 94 GLU A N 1
ATOM 739 C CA . GLU A 1 94 ? -9.695 -3.202 8.466 1.00 94.81 94 GLU A CA 1
ATOM 740 C C . GLU A 1 94 ? -8.538 -2.184 8.410 1.00 94.81 94 GLU A C 1
ATOM 742 O O . GLU A 1 94 ? -7.530 -2.396 7.733 1.00 94.81 94 GLU A O 1
ATOM 747 N N . ALA A 1 95 ? -8.633 -1.091 9.175 1.00 94.50 95 ALA A N 1
ATOM 748 C CA . ALA A 1 95 ? -7.571 -0.090 9.244 1.00 94.50 95 ALA A CA 1
ATOM 749 C C . ALA A 1 95 ? -6.266 -0.643 9.851 1.00 94.50 95 ALA A C 1
ATOM 751 O O . ALA A 1 95 ? -5.183 -0.285 9.377 1.00 94.50 95 ALA A O 1
ATOM 752 N N . ILE A 1 96 ? -6.357 -1.509 10.870 1.00 96.62 96 ILE A N 1
ATOM 753 C CA . ILE A 1 96 ? -5.200 -2.197 11.465 1.00 96.62 96 ILE A CA 1
ATOM 754 C C . ILE A 1 96 ? -4.543 -3.111 10.431 1.00 96.62 96 ILE A C 1
ATOM 756 O O . ILE A 1 96 ? -3.343 -2.977 10.199 1.00 96.62 96 ILE A O 1
ATOM 760 N N . GLN A 1 97 ? -5.317 -3.968 9.760 1.00 95.12 97 GLN A N 1
ATOM 761 C CA . GLN A 1 97 ? -4.799 -4.882 8.733 1.00 95.12 97 GLN A CA 1
ATOM 762 C C . GLN A 1 97 ? -4.054 -4.124 7.632 1.00 95.12 97 GLN A C 1
ATOM 764 O O . GLN A 1 97 ? -2.917 -4.451 7.289 1.00 95.12 97 GLN A O 1
ATOM 769 N N . LYS A 1 98 ? -4.641 -3.026 7.146 1.00 93.69 98 LYS A N 1
ATOM 770 C CA . LYS A 1 98 ? -3.993 -2.150 6.168 1.00 93.69 98 LYS A CA 1
ATOM 771 C C . LYS A 1 98 ? -2.664 -1.584 6.675 1.00 93.69 98 LYS A C 1
ATOM 773 O O . LYS A 1 98 ? -1.702 -1.495 5.912 1.00 93.69 98 LYS A O 1
ATOM 778 N N . LYS A 1 99 ? -2.593 -1.169 7.942 1.00 95.12 99 LYS A N 1
ATOM 779 C CA . LYS A 1 99 ? -1.359 -0.633 8.535 1.00 95.12 99 LYS A CA 1
ATOM 780 C C . LYS A 1 99 ? -0.295 -1.706 8.745 1.00 95.12 99 LYS A C 1
ATOM 782 O O . LYS A 1 99 ? 0.872 -1.429 8.481 1.00 95.12 99 LYS A O 1
ATOM 787 N N . GLN A 1 100 ? -0.692 -2.915 9.130 1.00 95.88 100 GLN A N 1
ATOM 788 C CA . GLN A 1 100 ? 0.206 -4.065 9.239 1.00 95.88 100 GLN A CA 1
ATOM 789 C C . GLN A 1 100 ? 0.816 -4.420 7.880 1.00 95.88 100 GLN A C 1
ATOM 791 O O . GLN A 1 100 ? 2.035 -4.543 7.777 1.00 95.88 100 GLN A O 1
ATOM 796 N N . LEU A 1 101 ? 0.001 -4.479 6.821 1.00 95.31 101 LEU A N 1
ATOM 797 C CA . LEU A 1 101 ? 0.488 -4.717 5.462 1.00 95.31 101 LEU A CA 1
ATOM 798 C C . LEU A 1 101 ? 1.499 -3.645 5.025 1.00 95.31 101 LEU A C 1
ATOM 800 O O . LEU A 1 101 ? 2.549 -3.969 4.476 1.00 95.31 101 LEU A O 1
ATOM 804 N N . GLN A 1 102 ? 1.220 -2.367 5.305 1.00 93.75 102 GLN A N 1
ATOM 805 C CA . GLN A 1 102 ? 2.144 -1.269 4.991 1.00 93.75 102 GLN A CA 1
ATOM 806 C C . GLN A 1 102 ? 3.490 -1.402 5.714 1.00 93.75 102 GLN A C 1
ATOM 808 O O . GLN A 1 102 ? 4.528 -1.149 5.101 1.00 93.75 102 GLN A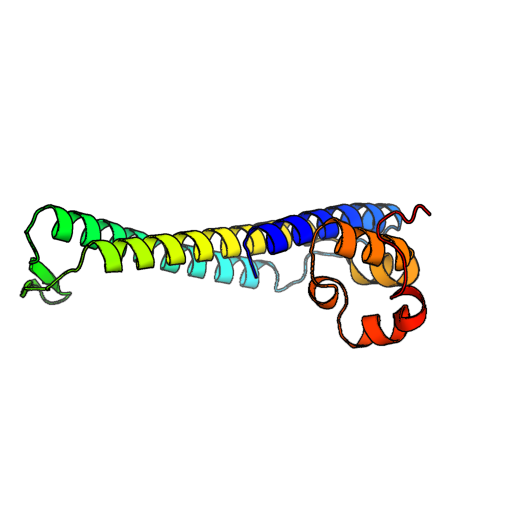 O 1
ATOM 813 N N . ALA A 1 103 ? 3.478 -1.788 6.992 1.00 95.12 103 ALA A N 1
ATOM 814 C CA . ALA A 1 103 ? 4.696 -2.010 7.764 1.00 95.12 103 ALA A CA 1
ATOM 815 C C . ALA A 1 103 ? 5.502 -3.193 7.205 1.00 95.12 103 ALA A C 1
ATOM 817 O O . ALA A 1 103 ? 6.696 -3.048 6.947 1.00 95.12 103 ALA A O 1
ATOM 818 N N . ALA A 1 104 ? 4.835 -4.315 6.916 1.00 95.38 104 ALA A N 1
ATOM 819 C CA . ALA A 1 104 ? 5.465 -5.506 6.352 1.00 95.38 104 ALA A CA 1
ATOM 820 C C . ALA A 1 104 ? 6.112 -5.234 4.983 1.00 95.38 104 ALA A C 1
ATOM 822 O O . ALA A 1 104 ? 7.277 -5.559 4.774 1.00 95.38 104 ALA A O 1
ATOM 823 N N . VAL A 1 105 ? 5.393 -4.569 4.070 1.00 95.00 105 VAL A N 1
ATOM 824 C CA . VAL A 1 105 ? 5.926 -4.187 2.749 1.00 95.00 105 VAL A CA 1
ATOM 825 C C . VAL A 1 105 ? 7.127 -3.257 2.890 1.00 95.00 105 VAL A C 1
ATOM 827 O O . VAL A 1 105 ? 8.113 -3.387 2.170 1.00 95.00 105 VAL A O 1
ATOM 830 N N . LYS A 1 106 ? 7.077 -2.307 3.824 1.00 94.12 106 LYS A N 1
ATOM 831 C CA . LYS A 1 106 ? 8.190 -1.385 4.043 1.00 94.12 106 LYS A CA 1
ATOM 832 C C . LYS A 1 106 ? 9.448 -2.095 4.534 1.00 94.12 106 LYS A C 1
ATOM 834 O O . LYS A 1 106 ? 10.541 -1.757 4.079 1.00 94.12 106 LYS A O 1
ATOM 839 N N . GLU A 1 107 ? 9.288 -3.053 5.435 1.00 95.25 107 GLU A N 1
ATOM 840 C CA . GLU A 1 107 ? 10.390 -3.865 5.940 1.00 95.25 107 GLU A CA 1
ATOM 841 C C . GLU A 1 107 ? 10.981 -4.759 4.841 1.00 95.25 107 GLU A C 1
ATOM 843 O O . GLU A 1 107 ? 12.195 -4.776 4.639 1.00 95.25 107 GLU A O 1
ATOM 848 N N . ASP A 1 108 ? 10.125 -5.411 4.054 1.00 94.94 108 ASP A N 1
ATOM 849 C CA . ASP A 1 108 ? 10.530 -6.299 2.960 1.00 94.94 108 ASP A CA 1
ATOM 850 C C . ASP A 1 108 ? 11.322 -5.572 1.852 1.00 94.94 108 ASP A C 1
ATOM 852 O O . ASP A 1 108 ? 12.270 -6.107 1.268 1.00 94.94 108 ASP A O 1
ATOM 856 N N . LEU A 1 109 ? 10.979 -4.309 1.591 1.00 94.38 109 LEU A N 1
ATOM 857 C CA . LEU A 1 109 ? 11.579 -3.491 0.533 1.00 94.38 109 LEU A CA 1
ATOM 858 C C . LEU A 1 109 ? 12.758 -2.621 1.002 1.00 94.38 109 LEU A C 1
ATOM 860 O O . LEU A 1 109 ? 13.285 -1.823 0.221 1.00 94.38 109 LEU A O 1
ATOM 864 N N . LYS A 1 110 ? 13.194 -2.729 2.265 1.00 94.69 110 LYS A N 1
ATOM 865 C CA . LYS A 1 110 ? 14.132 -1.764 2.872 1.00 94.69 110 LYS A CA 1
ATOM 866 C C . LYS A 1 110 ? 15.470 -1.631 2.126 1.00 94.69 110 LYS A C 1
ATOM 868 O O . LYS A 1 110 ? 15.993 -0.517 2.023 1.00 94.69 110 LYS A O 1
ATOM 873 N N . MET A 1 111 ? 15.968 -2.725 1.540 1.00 93.75 111 MET A N 1
ATOM 874 C CA . MET A 1 111 ? 17.290 -2.818 0.894 1.00 93.75 111 MET A CA 1
ATOM 875 C C . MET A 1 111 ? 17.271 -2.700 -0.638 1.00 93.75 111 MET A C 1
ATOM 877 O O . MET A 1 111 ? 18.287 -2.951 -1.280 1.00 93.75 111 MET A O 1
ATOM 881 N N . VAL A 1 112 ? 16.140 -2.353 -1.262 1.00 94.81 112 VAL A N 1
ATOM 882 C CA . VAL A 1 112 ? 16.020 -2.371 -2.732 1.00 94.81 112 VAL A CA 1
ATOM 883 C C . VAL A 1 112 ? 15.408 -1.073 -3.258 1.00 94.81 112 VAL A C 1
ATOM 885 O O . VAL A 1 112 ? 14.482 -0.510 -2.670 1.00 94.81 112 VAL A O 1
ATOM 888 N N . ALA A 1 113 ? 15.930 -0.570 -4.379 1.00 93.25 113 ALA A N 1
ATOM 889 C CA . ALA A 1 113 ? 15.424 0.623 -5.052 1.00 93.25 113 ALA A CA 1
ATOM 890 C C . ALA A 1 113 ? 14.510 0.253 -6.236 1.00 93.25 113 ALA A C 1
ATOM 892 O O . ALA A 1 113 ? 14.951 0.111 -7.372 1.00 93.25 113 ALA A O 1
ATOM 893 N N . LEU A 1 114 ? 13.201 0.184 -5.979 1.00 94.81 114 LEU A N 1
ATOM 894 C CA . LEU A 1 114 ? 12.173 -0.210 -6.960 1.00 94.81 114 LEU A CA 1
ATOM 895 C C . LEU A 1 114 ? 11.958 0.758 -8.139 1.00 94.81 114 LEU A C 1
ATOM 897 O O . LEU A 1 114 ? 11.204 0.451 -9.063 1.00 94.81 114 LEU A O 1
ATOM 901 N N . GLY A 1 115 ? 12.517 1.969 -8.073 1.00 94.50 115 GLY A N 1
ATOM 902 C CA . GLY A 1 115 ? 12.284 3.012 -9.073 1.00 94.50 115 GLY A CA 1
ATOM 903 C C . GLY A 1 115 ? 12.922 2.677 -10.416 1.00 94.50 115 GLY A C 1
ATOM 904 O O . GLY A 1 115 ? 12.254 2.737 -11.444 1.00 94.50 115 GLY A O 1
ATOM 905 N N . THR A 1 116 ? 14.198 2.295 -10.408 1.00 93.62 116 THR A N 1
ATOM 906 C CA . THR A 1 116 ? 14.966 2.084 -11.638 1.00 93.62 116 THR A CA 1
ATOM 907 C C . THR A 1 116 ? 14.464 0.869 -12.416 1.00 93.62 116 THR A C 1
ATOM 909 O O . THR A 1 116 ? 14.215 0.993 -13.614 1.00 93.62 116 THR A O 1
ATOM 912 N N . SER A 1 117 ? 14.224 -0.260 -11.737 1.00 95.19 117 SER A N 1
ATOM 913 C CA . SER A 1 117 ? 13.626 -1.467 -12.332 1.00 95.19 117 SER A CA 1
ATOM 914 C C . SER A 1 117 ? 12.282 -1.160 -12.992 1.00 95.19 117 SER A C 1
ATOM 916 O O . SER A 1 117 ? 12.088 -1.438 -14.173 1.00 95.19 117 SER A O 1
ATOM 918 N N . LYS A 1 118 ? 11.393 -0.467 -12.272 1.00 95.94 118 LYS A N 1
ATOM 919 C CA . LYS A 1 118 ? 10.058 -0.103 -12.760 1.00 95.94 11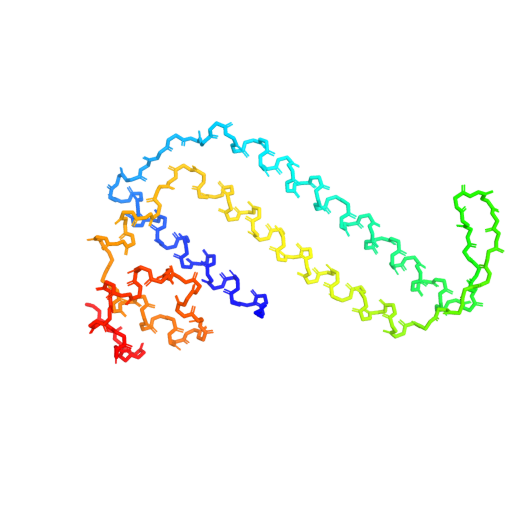8 LYS A CA 1
ATOM 920 C C . LYS A 1 118 ? 10.051 0.832 -13.956 1.00 95.94 118 LYS A C 1
ATOM 922 O O . LYS A 1 118 ? 9.118 0.781 -14.746 1.00 95.94 118 LYS A O 1
ATOM 927 N N . ILE A 1 119 ? 11.026 1.727 -14.054 1.00 95.06 119 ILE A N 1
ATOM 928 C CA . ILE A 1 119 ? 11.012 2.784 -15.069 1.00 95.06 119 ILE A CA 1
ATOM 929 C C . ILE A 1 119 ? 11.773 2.375 -16.330 1.00 95.06 119 ILE A C 1
ATOM 931 O O . ILE A 1 119 ? 11.417 2.838 -17.414 1.00 95.06 119 ILE A O 1
ATOM 935 N N . ASN A 1 120 ? 12.828 1.571 -16.182 1.00 94.69 120 ASN A N 1
ATOM 936 C CA . ASN A 1 120 ? 13.796 1.329 -17.252 1.00 94.69 120 ASN A CA 1
ATOM 937 C C . ASN A 1 120 ? 13.897 -0.140 -17.679 1.00 94.69 120 ASN A C 1
ATOM 939 O O . ASN A 1 120 ? 14.388 -0.394 -18.771 1.00 94.69 120 ASN A O 1
ATOM 943 N N . TYR A 1 121 ? 13.459 -1.087 -16.844 1.00 95.00 121 TYR A N 1
ATOM 944 C CA . TYR A 1 121 ? 13.678 -2.522 -17.076 1.00 95.00 121 TYR A CA 1
ATOM 945 C C . TYR A 1 121 ? 12.390 -3.351 -17.122 1.00 95.00 121 TYR A C 1
ATOM 947 O O . TYR A 1 121 ? 12.443 -4.536 -17.429 1.00 95.00 121 TYR A O 1
ATOM 955 N N . MET A 1 122 ? 11.236 -2.744 -16.843 1.00 96.31 122 MET A N 1
ATOM 956 C CA . MET A 1 122 ? 9.927 -3.366 -17.028 1.00 96.31 122 MET A CA 1
ATOM 957 C C . MET A 1 122 ? 9.175 -2.640 -18.138 1.00 96.31 122 MET A C 1
ATOM 959 O O . MET A 1 122 ? 9.052 -1.414 -18.098 1.00 96.31 122 MET A O 1
ATOM 963 N N . ASP A 1 123 ? 8.659 -3.390 -19.112 1.00 97.44 123 ASP A N 1
ATOM 964 C CA . ASP A 1 123 ? 7.783 -2.820 -20.132 1.00 97.44 123 ASP A CA 1
ATOM 965 C C . ASP A 1 123 ? 6.485 -2.329 -19.457 1.00 97.44 123 ASP A C 1
ATOM 967 O O . ASP A 1 123 ? 5.780 -3.132 -18.831 1.00 97.44 123 ASP A O 1
ATOM 971 N N . PRO A 1 124 ? 6.137 -1.030 -19.554 1.00 97.56 124 PRO A N 1
ATOM 972 C CA . PRO A 1 124 ? 4.962 -0.474 -18.882 1.00 97.56 124 PRO A CA 1
ATOM 973 C C . PRO A 1 124 ? 3.648 -1.138 -19.317 1.00 97.56 124 PRO A C 1
ATOM 975 O O . PRO A 1 124 ? 2.685 -1.125 -18.547 1.00 97.56 124 PRO A O 1
ATOM 978 N N . ARG A 1 125 ? 3.604 -1.757 -20.504 1.00 98.12 125 ARG A N 1
ATOM 979 C CA . ARG A 1 125 ? 2.453 -2.520 -21.001 1.00 98.12 125 ARG A CA 1
ATOM 980 C C . ARG A 1 125 ? 2.154 -3.734 -20.123 1.00 98.12 125 ARG A C 1
ATOM 982 O O . ARG A 1 125 ? 0.988 -3.993 -19.841 1.00 98.12 125 ARG A O 1
ATOM 989 N N . ILE A 1 126 ? 3.184 -4.405 -19.593 1.00 98.12 126 ILE A N 1
ATOM 990 C CA . ILE A 1 126 ? 3.024 -5.512 -18.631 1.00 98.12 126 ILE A CA 1
ATOM 991 C C . ILE A 1 126 ? 2.293 -5.006 -17.383 1.00 98.12 126 ILE A C 1
ATOM 993 O O . ILE A 1 126 ? 1.307 -5.600 -16.944 1.00 98.12 126 ILE A O 1
ATOM 997 N N . THR A 1 127 ? 2.743 -3.876 -16.831 1.00 97.56 127 THR A N 1
ATOM 998 C CA . THR A 1 127 ? 2.135 -3.256 -15.647 1.00 97.56 127 THR A CA 1
ATOM 999 C C . THR A 1 127 ? 0.694 -2.825 -15.900 1.00 97.56 127 THR A C 1
ATOM 1001 O O . THR A 1 127 ? -0.167 -3.046 -15.049 1.00 97.56 127 THR A O 1
ATOM 1004 N N . ILE A 1 128 ? 0.418 -2.212 -17.051 1.00 97.75 128 ILE A N 1
ATOM 1005 C CA . ILE A 1 128 ? -0.916 -1.712 -17.405 1.00 97.75 128 ILE A CA 1
ATOM 1006 C C . ILE A 1 128 ? -1.886 -2.875 -17.614 1.00 97.75 128 ILE A C 1
ATOM 1008 O O . ILE A 1 128 ? -2.971 -2.870 -17.030 1.00 97.75 128 ILE A O 1
ATOM 1012 N N . ALA A 1 129 ? -1.474 -3.906 -18.353 1.00 98.12 129 ALA A N 1
ATOM 1013 C CA . ALA A 1 129 ? -2.259 -5.120 -18.541 1.00 98.12 129 ALA A CA 1
ATOM 1014 C C . ALA A 1 129 ? -2.551 -5.816 -17.203 1.00 98.12 129 ALA A C 1
ATOM 1016 O O . ALA A 1 129 ? -3.685 -6.223 -16.948 1.00 98.12 129 ALA A O 1
ATOM 1017 N N . TRP A 1 130 ? -1.560 -5.894 -16.307 1.00 97.94 130 TRP A N 1
ATOM 1018 C CA . TRP A 1 130 ? -1.749 -6.427 -14.957 1.00 97.94 130 TRP A CA 1
ATOM 1019 C C . TRP A 1 130 ? -2.732 -5.587 -14.127 1.00 97.94 130 TRP A C 1
ATOM 1021 O O . TRP A 1 130 ? -3.602 -6.157 -13.468 1.00 97.94 130 TRP A O 1
ATOM 1031 N N . CYS A 1 131 ? -2.641 -4.252 -14.185 1.00 97.38 131 CYS A N 1
ATOM 1032 C CA . CYS A 1 131 ? -3.561 -3.356 -13.478 1.00 97.38 131 CYS A CA 1
ATOM 1033 C C . CYS A 1 131 ? -5.007 -3.557 -13.943 1.00 97.38 131 CYS A C 1
ATOM 1035 O O . CYS A 1 131 ? -5.899 -3.673 -13.103 1.00 97.38 131 CYS A O 1
ATOM 1037 N N . LYS A 1 132 ? -5.224 -3.667 -15.262 1.00 96.44 132 LYS A N 1
ATOM 1038 C CA . LYS A 1 132 ? -6.544 -3.941 -15.848 1.00 96.44 132 LYS A CA 1
ATOM 1039 C C . LYS A 1 132 ? -7.071 -5.325 -15.449 1.00 96.44 132 LYS A C 1
ATOM 1041 O O . LYS A 1 132 ? -8.212 -5.428 -15.024 1.00 96.44 132 LYS A O 1
ATOM 1046 N N . ARG A 1 133 ? -6.238 -6.374 -15.511 1.00 96.31 133 ARG A N 1
ATOM 1047 C CA . ARG A 1 133 ? -6.609 -7.749 -15.107 1.00 96.31 133 ARG A CA 1
ATOM 1048 C C . ARG A 1 133 ? -7.013 -7.876 -13.640 1.00 96.31 133 ARG A C 1
ATOM 1050 O O . ARG A 1 133 ? -7.793 -8.756 -13.299 1.00 96.31 133 ARG A O 1
ATOM 1057 N N . ASN A 1 134 ? -6.426 -7.055 -12.773 1.00 96.00 134 ASN A N 1
ATOM 1058 C CA . ASN A 1 134 ? -6.558 -7.182 -11.325 1.00 96.00 134 ASN A CA 1
ATOM 1059 C C . ASN A 1 134 ? -7.327 -6.016 -10.695 1.00 96.00 134 ASN A C 1
ATOM 1061 O O . ASN A 1 134 ? -7.218 -5.820 -9.485 1.00 96.00 134 ASN A O 1
ATOM 1065 N N . ASP A 1 135 ? -8.062 -5.221 -11.476 1.00 95.00 135 ASP A N 1
ATOM 1066 C CA . ASP A 1 135 ? -8.821 -4.055 -10.997 1.00 95.00 135 ASP A CA 1
ATOM 1067 C C . ASP A 1 135 ? -8.008 -3.130 -10.068 1.00 95.00 135 ASP A C 1
ATOM 1069 O O . ASP A 1 135 ? -8.506 -2.614 -9.060 1.00 95.00 135 ASP A O 1
ATOM 1073 N N . VAL A 1 136 ? -6.717 -2.952 -10.360 1.00 96.69 136 VAL A N 1
ATOM 1074 C CA . VAL A 1 136 ? -5.843 -2.053 -9.603 1.00 96.69 136 VAL A CA 1
ATOM 1075 C C . VAL A 1 136 ? -5.790 -0.715 -10.335 1.00 96.69 136 VAL A C 1
ATOM 1077 O O . VAL A 1 136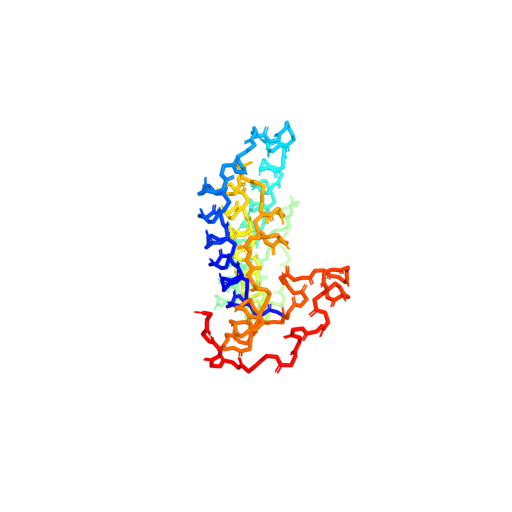 ? -5.336 -0.675 -11.477 1.00 96.69 136 VAL A O 1
ATOM 1080 N N . PRO A 1 137 ? -6.200 0.402 -9.702 1.00 96.00 137 PRO A N 1
ATOM 1081 C CA . PRO A 1 137 ? -6.073 1.718 -10.318 1.00 96.00 137 PRO A CA 1
ATOM 1082 C C . PRO A 1 137 ? -4.608 2.014 -10.641 1.00 96.00 137 PRO A C 1
ATOM 1084 O O . PRO A 1 137 ? -3.746 1.916 -9.762 1.00 96.00 137 PRO A O 1
ATOM 1087 N N . ILE A 1 138 ? -4.314 2.388 -11.886 1.00 95.56 138 ILE A N 1
ATOM 1088 C CA . ILE A 1 138 ? -2.940 2.580 -12.371 1.00 95.56 138 ILE A CA 1
ATOM 1089 C C . ILE A 1 138 ? -2.184 3.654 -11.573 1.00 95.56 138 ILE A C 1
ATOM 1091 O O . ILE A 1 138 ? -0.974 3.550 -11.373 1.00 95.56 138 ILE A O 1
ATOM 1095 N N . GLU A 1 139 ? -2.900 4.630 -11.011 1.00 95.19 139 GLU A N 1
ATOM 1096 C CA . GLU A 1 139 ? -2.374 5.698 -10.153 1.00 95.19 139 GLU A CA 1
ATOM 1097 C C . GLU A 1 139 ? -1.793 5.165 -8.834 1.00 95.19 139 GLU A C 1
ATOM 1099 O O . GLU A 1 139 ? -1.054 5.866 -8.136 1.00 95.19 139 GLU A O 1
ATOM 1104 N N . LYS A 1 140 ? -2.124 3.921 -8.459 1.00 94.75 140 LYS A N 1
ATOM 1105 C CA . LYS A 1 140 ? -1.512 3.226 -7.321 1.00 94.75 140 LYS A CA 1
ATOM 1106 C C . LYS A 1 140 ? -0.117 2.701 -7.637 1.00 94.75 140 LYS A C 1
ATOM 1108 O O . LYS A 1 140 ? 0.663 2.515 -6.703 1.00 94.75 140 LYS A O 1
ATOM 1113 N N . ILE A 1 141 ? 0.204 2.488 -8.912 1.00 95.94 141 ILE A N 1
ATOM 1114 C CA . ILE A 1 141 ? 1.484 1.931 -9.365 1.00 95.94 141 ILE A CA 1
ATOM 1115 C C . ILE A 1 141 ? 2.381 3.018 -9.975 1.00 95.94 141 ILE A C 1
ATOM 1117 O O . ILE A 1 141 ? 3.576 3.115 -9.646 1.00 95.94 141 ILE A O 1
ATOM 1121 N N . PHE A 1 142 ? 1.799 3.869 -10.820 1.00 95.81 142 PHE A N 1
ATOM 1122 C CA . PHE A 1 142 ? 2.451 4.983 -11.497 1.00 95.81 142 PHE A CA 1
ATOM 1123 C C . PHE A 1 142 ? 1.959 6.322 -10.949 1.00 95.81 142 PHE A C 1
ATOM 1125 O O . PHE A 1 142 ? 0.767 6.596 -10.871 1.00 95.81 142 PHE A O 1
ATOM 1132 N N . ASN A 1 143 ? 2.901 7.187 -10.572 1.00 95.38 143 ASN A N 1
ATOM 1133 C CA . ASN A 1 143 ? 2.580 8.569 -10.227 1.00 95.38 143 ASN A CA 1
ATOM 1134 C C . ASN A 1 143 ? 2.284 9.388 -11.502 1.00 95.38 143 ASN A C 1
ATOM 1136 O O . ASN A 1 143 ? 2.530 8.927 -12.615 1.00 95.38 143 ASN A O 1
ATOM 1140 N N . LYS A 1 144 ? 1.825 10.638 -11.347 1.00 95.56 144 LYS A N 1
ATOM 1141 C CA . LYS A 1 144 ? 1.478 11.519 -12.481 1.00 95.56 144 LYS A CA 1
ATOM 1142 C C . LYS A 1 144 ? 2.592 11.661 -13.527 1.00 95.56 144 LYS A C 1
ATOM 1144 O O . LYS A 1 144 ? 2.306 11.696 -14.717 1.00 95.56 144 LYS A O 1
ATOM 1149 N N . SER A 1 145 ? 3.853 11.722 -13.094 1.00 96.00 145 SER A N 1
ATOM 1150 C CA . SER A 1 145 ? 4.998 11.831 -14.006 1.00 96.00 145 SER A CA 1
ATOM 1151 C C . SER A 1 145 ? 5.177 10.560 -14.843 1.00 96.00 145 SER A C 1
ATOM 1153 O O . SER A 1 145 ? 5.360 10.646 -16.056 1.00 96.00 145 SER A O 1
ATOM 1155 N N . LEU A 1 146 ? 5.055 9.385 -14.220 1.00 95.88 146 LEU A N 1
ATOM 1156 C CA . LEU A 1 146 ? 5.147 8.102 -14.918 1.00 95.88 146 LEU A CA 1
ATOM 1157 C C . LEU A 1 146 ? 3.966 7.864 -15.860 1.00 95.88 146 LEU A C 1
ATOM 1159 O O . LEU A 1 146 ? 4.177 7.347 -16.950 1.00 95.88 146 LEU A O 1
ATOM 1163 N N . LEU A 1 147 ? 2.760 8.298 -15.491 1.00 95.56 147 LEU A N 1
ATOM 1164 C CA . LEU A 1 147 ? 1.599 8.244 -16.385 1.00 95.56 147 LEU A CA 1
ATOM 1165 C C . LEU A 1 147 ? 1.815 9.089 -17.648 1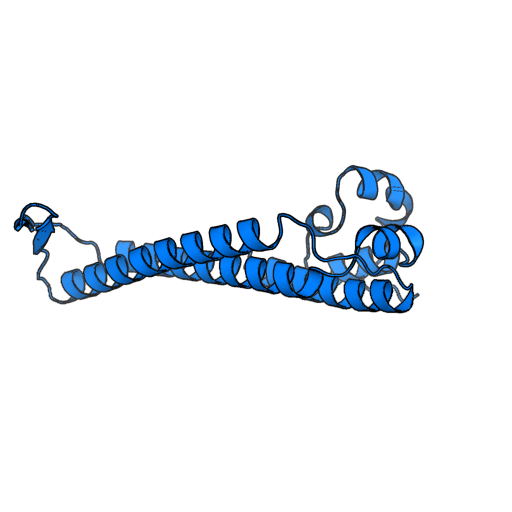.00 95.56 147 LEU A C 1
ATOM 1167 O O . LEU A 1 147 ? 1.506 8.635 -18.743 1.00 95.56 147 LEU A O 1
ATOM 1171 N N . GLY A 1 148 ? 2.411 10.280 -17.520 1.00 96.56 148 GLY A N 1
ATOM 1172 C CA . GLY A 1 148 ? 2.794 11.090 -18.681 1.00 96.56 148 GLY A CA 1
ATOM 1173 C C . GLY A 1 148 ? 3.847 10.400 -19.555 1.00 96.56 148 GLY A C 1
ATOM 1174 O O . GLY A 1 148 ? 3.680 10.315 -20.773 1.00 96.56 148 GLY A O 1
ATOM 1175 N N . LYS A 1 149 ? 4.899 9.848 -18.930 1.00 96.31 149 LYS A N 1
ATOM 1176 C CA . LYS A 1 149 ? 5.984 9.127 -19.623 1.00 96.31 149 LYS A CA 1
ATOM 1177 C C . LYS A 1 149 ? 5.484 7.889 -20.380 1.00 96.31 149 LYS A C 1
ATOM 1179 O O . LYS A 1 149 ? 5.968 7.610 -21.472 1.00 96.31 149 LYS A O 1
ATOM 1184 N N . PHE A 1 150 ? 4.542 7.150 -19.801 1.00 97.19 150 PHE A N 1
ATOM 1185 C CA . PHE A 1 150 ? 4.016 5.896 -20.346 1.00 97.19 150 PHE A CA 1
ATOM 1186 C C . PHE A 1 150 ? 2.638 6.049 -20.998 1.00 97.19 150 PHE A C 1
ATOM 1188 O O . PHE A 1 150 ? 1.927 5.064 -21.171 1.00 97.19 150 PHE A O 1
ATOM 1195 N N . SER A 1 151 ? 2.272 7.270 -21.395 1.00 96.25 151 SER A N 1
ATOM 1196 C CA . SER A 1 151 ? 1.005 7.569 -22.075 1.00 96.25 151 SER A CA 1
ATOM 1197 C C . SER A 1 151 ? 0.769 6.687 -23.306 1.00 96.25 151 SER A C 1
ATOM 1199 O O . SER A 1 151 ? -0.335 6.186 -23.490 1.00 96.25 151 SER A O 1
ATOM 1201 N N . TRP A 1 152 ? 1.823 6.401 -24.078 1.00 96.69 152 TRP A N 1
ATOM 1202 C CA . TRP A 1 152 ? 1.787 5.518 -25.252 1.00 96.69 152 TRP A CA 1
ATOM 1203 C C . TRP A 1 152 ? 1.372 4.066 -24.947 1.00 96.69 152 TRP A C 1
ATOM 1205 O O . TRP A 1 152 ? 0.952 3.353 -25.850 1.00 96.69 152 TRP A O 1
ATOM 1215 N N . ALA A 1 153 ? 1.491 3.615 -23.695 1.00 96.75 153 ALA A N 1
ATOM 1216 C CA . ALA A 1 153 ? 1.175 2.249 -23.280 1.00 96.75 153 ALA A CA 1
ATOM 1217 C C . ALA A 1 153 ? -0.221 2.120 -22.635 1.00 96.75 153 ALA A C 1
ATOM 1219 O O . ALA A 1 153 ? -0.658 1.007 -22.343 1.00 96.75 153 ALA A O 1
ATOM 1220 N N . MET A 1 154 ? -0.936 3.225 -22.396 1.00 94.19 154 MET A N 1
ATOM 1221 C CA . MET A 1 154 ? -2.195 3.243 -21.626 1.00 94.19 154 MET A CA 1
ATOM 1222 C C . MET A 1 154 ? -3.332 2.433 -22.264 1.00 94.19 154 MET A C 1
ATOM 1224 O O . MET A 1 154 ? -4.183 1.875 -21.563 1.00 94.19 154 MET A O 1
ATOM 1228 N N . GLU A 1 155 ? -3.314 2.312 -23.587 1.00 94.38 155 GLU A N 1
ATOM 1229 C CA . GLU A 1 155 ? -4.310 1.566 -24.359 1.00 94.38 155 GLU A CA 1
ATOM 1230 C C . GLU A 1 155 ? -4.047 0.051 -24.382 1.00 94.38 155 GLU A C 1
ATOM 1232 O O . GLU A 1 155 ? -4.848 -0.692 -24.922 1.00 94.38 155 GLU A O 1
ATOM 1237 N N . THR A 1 156 ? -2.985 -0.441 -23.732 1.00 97.44 156 THR A N 1
ATOM 1238 C CA . THR A 1 156 ? -2.640 -1.876 -23.722 1.00 97.44 156 THR A CA 1
ATOM 1239 C C . THR A 1 156 ? -3.770 -2.746 -23.183 1.00 97.44 156 THR A C 1
ATOM 1241 O O . THR A 1 156 ? -4.245 -2.515 -22.068 1.00 97.44 156 THR A O 1
ATOM 1244 N N . GLU A 1 157 ? -4.149 -3.778 -23.927 1.00 97.06 157 GLU A N 1
ATOM 1245 C CA . GLU A 1 157 ? -5.196 -4.718 -23.531 1.00 97.06 157 GLU A CA 1
ATOM 1246 C C . GLU A 1 157 ? -4.798 -5.605 -22.331 1.00 97.06 157 GLU A C 1
ATOM 1248 O O . GLU A 1 157 ? -3.611 -5.858 -22.096 1.00 97.06 157 GLU A O 1
ATOM 1253 N N . PRO A 1 158 ? -5.767 -6.080 -21.524 1.00 96.94 158 PRO A N 1
ATOM 1254 C CA . PRO A 1 158 ? -5.484 -6.890 -20.339 1.00 96.94 158 PRO A CA 1
ATOM 1255 C C . PRO A 1 158 ? -4.749 -8.203 -20.644 1.00 96.94 158 PRO A C 1
ATOM 1257 O O . PRO A 1 158 ? -4.005 -8.684 -19.793 1.00 96.94 158 PRO A O 1
ATOM 1260 N N . ASP A 1 159 ? -4.931 -8.783 -21.826 1.00 96.94 159 ASP A N 1
ATOM 1261 C CA . ASP A 1 159 ? -4.350 -10.059 -22.262 1.00 96.94 159 ASP A CA 1
ATOM 1262 C C . ASP A 1 159 ? -2.929 -9.942 -22.836 1.00 96.94 159 ASP A C 1
ATOM 1264 O O . ASP A 1 159 ? -2.344 -10.951 -23.225 1.00 96.94 159 ASP A O 1
ATOM 1268 N N . PHE A 1 160 ? -2.343 -8.741 -22.840 1.00 97.56 160 PHE A N 1
ATOM 1269 C CA . PHE A 1 160 ? -0.989 -8.509 -23.334 1.00 97.56 160 PHE A CA 1
ATOM 1270 C C . PHE A 1 160 ? 0.057 -9.436 -22.685 1.00 97.56 160 PHE A C 1
ATOM 1272 O O . PHE A 1 160 ? 0.146 -9.557 -21.452 1.00 97.56 160 PHE A O 1
ATOM 1279 N N . VAL A 1 161 ? 0.896 -10.018 -23.546 1.00 95.12 161 VAL A N 1
ATOM 1280 C CA . VAL A 1 161 ? 2.071 -10.838 -23.226 1.00 95.12 161 VAL A CA 1
ATOM 1281 C C . VAL A 1 161 ? 3.286 -10.206 -23.913 1.00 95.12 161 VAL A C 1
ATOM 1283 O O . VAL A 1 161 ? 3.196 -9.831 -25.081 1.00 95.12 161 VAL A O 1
ATOM 1286 N N . PHE A 1 162 ? 4.380 -10.045 -23.164 1.00 92.50 162 PHE A N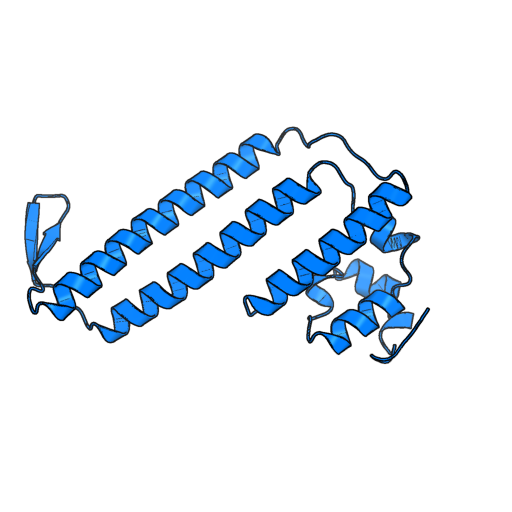 1
ATOM 1287 C CA . PHE A 1 162 ? 5.635 -9.444 -23.630 1.00 92.50 162 PHE A CA 1
ATOM 1288 C C . PHE A 1 162 ? 6.486 -10.427 -24.435 1.00 92.50 162 PHE A C 1
ATOM 1290 O O . PHE A 1 162 ? 6.524 -11.614 -24.039 1.00 92.50 162 PHE A O 1
#